Protein AF-A0A920I0G1-F1 (afdb_monomer_lite)

pLDDT: mean 70.51, std 13.32, range [39.09, 86.69]

Sequence (183 aa):
MIEDALIIAILQIIAIDIVLGGDNAIIIALACRNLPARQKRLGILWGTAGAIVLRCILVFFASTLLTVPSLKLIGGLLLIWIGVKLLAEEDEIDEGTVKQSGNLFEAVRTIIIADFVMSLDNSVAIAAAAKGNMTLVIFGLALSVPIIIGRQRHHPEDDAALPDHHHRRRGASWLACRRPDRA

Radius of gyration: 24.19 Å; chains: 1; bounding box: 40×42×87 Å

Structure (mmCIF, N/CA/C/O backbone):
data_AF-A0A920I0G1-F1
#
_entry.id   AF-A0A920I0G1-F1
#
loop_
_atom_site.group_PDB
_atom_site.id
_atom_site.type_symbol
_atom_site.label_atom_id
_atom_site.label_alt_id
_atom_site.label_comp_id
_atom_site.label_asym_id
_atom_site.label_entity_id
_atom_site.label_seq_id
_atom_site.pdbx_PDB_ins_code
_atom_site.Cartn_x
_atom_site.Cartn_y
_atom_site.Cartn_z
_atom_site.occupancy
_atom_site.B_iso_or_equiv
_atom_site.auth_seq_id
_atom_site.auth_comp_id
_atom_site.auth_asym_id
_atom_site.auth_atom_id
_atom_site.pdbx_PDB_model_num
ATOM 1 N N . MET A 1 1 ? 19.263 -18.098 -12.178 1.00 57.59 1 MET A N 1
ATOM 2 C CA . MET A 1 1 ? 18.892 -16.906 -12.982 1.00 57.59 1 MET A CA 1
ATOM 3 C C . MET A 1 1 ? 17.411 -16.556 -12.851 1.00 57.59 1 MET A C 1
ATOM 5 O O . MET A 1 1 ? 17.139 -15.417 -12.499 1.00 57.59 1 MET A O 1
ATOM 9 N N . ILE A 1 2 ? 16.458 -17.473 -13.104 1.00 61.72 2 ILE A N 1
ATOM 10 C CA . ILE A 1 2 ? 15.017 -17.196 -12.881 1.00 61.72 2 ILE A CA 1
ATOM 11 C C . ILE A 1 2 ? 14.631 -17.350 -11.396 1.00 61.72 2 ILE A C 1
ATOM 13 O O . ILE A 1 2 ? 13.936 -16.475 -10.889 1.00 61.72 2 ILE A O 1
ATOM 17 N N . GLU A 1 3 ? 15.146 -18.365 -10.679 1.00 67.75 3 GLU A N 1
ATOM 18 C CA . GLU A 1 3 ? 14.959 -18.489 -9.218 1.00 67.75 3 GLU A CA 1
ATOM 19 C C . GLU A 1 3 ? 15.404 -17.231 -8.461 1.00 67.75 3 GLU A C 1
ATOM 21 O O . GLU A 1 3 ? 14.636 -16.685 -7.675 1.00 67.75 3 GLU A O 1
ATOM 26 N N . ASP A 1 4 ? 16.620 -16.739 -8.722 1.00 75.44 4 ASP A N 1
ATOM 27 C CA . ASP A 1 4 ? 17.192 -15.606 -7.983 1.00 75.44 4 ASP A CA 1
ATOM 28 C C . ASP A 1 4 ? 16.375 -14.327 -8.201 1.00 75.44 4 ASP A C 1
ATOM 30 O O . ASP A 1 4 ? 16.079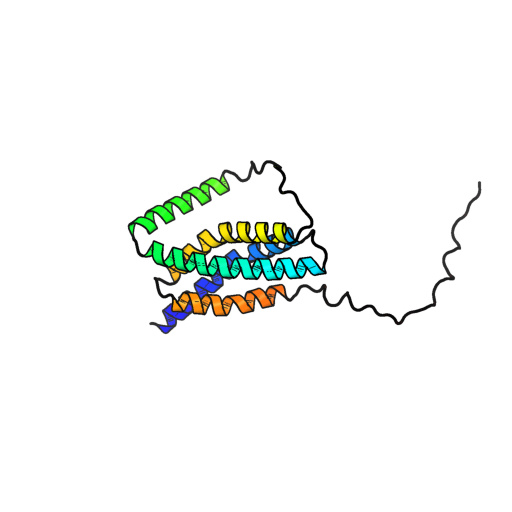 -13.599 -7.258 1.00 75.44 4 ASP A O 1
ATOM 34 N N . ALA A 1 5 ? 15.946 -14.076 -9.443 1.00 73.50 5 ALA A N 1
ATOM 35 C CA . ALA A 1 5 ? 15.111 -12.926 -9.778 1.00 73.50 5 ALA A CA 1
ATOM 36 C C . ALA A 1 5 ? 13.720 -13.010 -9.131 1.00 73.50 5 ALA A C 1
ATOM 38 O O . ALA A 1 5 ? 13.178 -11.989 -8.709 1.00 73.50 5 ALA A O 1
ATOM 39 N N . LEU A 1 6 ? 13.154 -14.215 -9.029 1.00 72.31 6 LEU A N 1
ATOM 40 C CA . LEU A 1 6 ? 11.859 -14.453 -8.399 1.00 72.31 6 LEU A CA 1
ATOM 41 C C . LEU A 1 6 ? 11.951 -14.256 -6.879 1.00 72.31 6 LEU A C 1
ATOM 43 O O . LEU A 1 6 ? 11.128 -13.545 -6.308 1.00 72.31 6 LEU A O 1
ATOM 47 N N . ILE A 1 7 ? 12.987 -14.804 -6.238 1.00 79.31 7 ILE A N 1
ATOM 48 C CA . ILE A 1 7 ? 13.244 -14.639 -4.800 1.00 79.31 7 ILE A CA 1
ATOM 49 C C . ILE A 1 7 ? 13.477 -13.163 -4.460 1.00 79.31 7 ILE A C 1
ATOM 51 O O . ILE A 1 7 ? 12.879 -12.654 -3.513 1.00 79.31 7 ILE A O 1
ATOM 55 N N . ILE A 1 8 ? 14.295 -12.455 -5.246 1.00 81.00 8 ILE A N 1
ATOM 56 C CA . ILE A 1 8 ? 14.566 -11.026 -5.041 1.00 81.00 8 ILE A CA 1
ATOM 57 C C . ILE A 1 8 ? 13.287 -10.200 -5.199 1.00 81.00 8 ILE A C 1
ATOM 59 O O . ILE A 1 8 ? 13.019 -9.340 -4.364 1.00 81.00 8 ILE A O 1
ATOM 63 N N . ALA A 1 9 ? 12.473 -10.463 -6.223 1.00 76.06 9 ALA A N 1
ATOM 64 C CA . ALA A 1 9 ? 11.230 -9.728 -6.436 1.00 76.06 9 ALA A CA 1
ATOM 65 C C . ALA A 1 9 ? 10.195 -9.994 -5.329 1.00 76.06 9 ALA A C 1
ATOM 67 O O . ALA A 1 9 ? 9.558 -9.055 -4.861 1.00 76.06 9 ALA A O 1
ATOM 68 N N . ILE A 1 10 ? 10.064 -11.237 -4.850 1.00 75.00 10 ILE A N 1
ATOM 69 C CA . ILE A 1 10 ? 9.208 -11.554 -3.694 1.00 75.00 10 ILE A CA 1
ATOM 70 C C . ILE A 1 10 ? 9.710 -10.834 -2.439 1.00 75.00 10 ILE A C 1
ATOM 72 O O . ILE A 1 10 ? 8.915 -10.209 -1.740 1.00 75.00 10 ILE A O 1
ATOM 76 N N . LEU A 1 11 ? 11.018 -10.8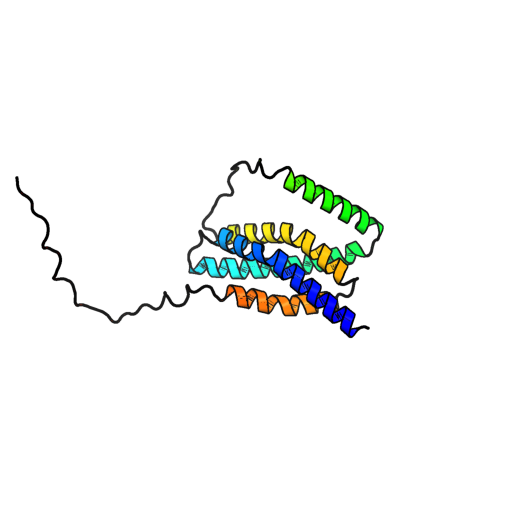73 -2.165 1.00 79.88 11 LEU A N 1
ATOM 77 C CA . LEU A 1 11 ? 11.607 -10.163 -1.027 1.00 79.88 11 LEU A CA 1
ATOM 78 C C . LEU A 1 11 ? 11.386 -8.651 -1.119 1.00 79.88 11 LEU A C 1
ATOM 80 O O . LEU A 1 11 ? 11.088 -8.030 -0.105 1.00 79.88 11 LEU A O 1
ATOM 84 N N . GLN A 1 12 ? 11.489 -8.063 -2.312 1.00 79.62 12 GLN A N 1
ATOM 85 C CA . GLN A 1 12 ? 11.191 -6.649 -2.535 1.00 79.62 12 GLN A CA 1
ATOM 86 C C . GLN A 1 12 ? 9.720 -6.331 -2.274 1.00 79.62 12 GLN A C 1
ATOM 88 O O . GLN A 1 12 ? 9.444 -5.376 -1.559 1.00 79.62 12 GLN A O 1
ATOM 93 N N . ILE A 1 13 ? 8.785 -7.132 -2.794 1.00 76.75 13 ILE A N 1
ATOM 94 C CA . ILE A 1 13 ? 7.347 -6.933 -2.556 1.00 76.75 13 ILE A CA 1
ATOM 95 C C . ILE A 1 13 ? 7.042 -7.012 -1.055 1.00 76.75 13 ILE A C 1
ATOM 97 O O . ILE A 1 13 ? 6.387 -6.121 -0.527 1.00 76.75 13 ILE A O 1
ATOM 101 N N . ILE A 1 14 ? 7.581 -8.013 -0.349 1.00 74.44 14 ILE A N 1
ATOM 102 C CA . ILE A 1 14 ? 7.414 -8.155 1.106 1.00 74.44 14 ILE A CA 1
ATOM 103 C C . ILE A 1 14 ? 8.043 -6.973 1.853 1.00 74.44 14 ILE A C 1
ATOM 105 O O . ILE A 1 14 ? 7.443 -6.453 2.789 1.00 74.44 14 ILE A O 1
ATOM 109 N N . ALA A 1 15 ? 9.241 -6.532 1.461 1.00 80.19 15 ALA A N 1
ATOM 110 C CA . ALA A 1 15 ? 9.910 -5.399 2.092 1.00 80.19 15 ALA A CA 1
ATOM 111 C C . ALA A 1 15 ? 9.116 -4.097 1.907 1.00 80.19 15 ALA A C 1
ATOM 113 O O . ALA A 1 15 ? 8.917 -3.374 2.881 1.00 80.19 15 ALA A O 1
ATOM 114 N N . ILE A 1 16 ? 8.615 -3.833 0.695 1.00 76.50 16 ILE A N 1
ATOM 115 C CA . ILE A 1 16 ? 7.763 -2.675 0.398 1.00 76.50 16 ILE A CA 1
ATOM 116 C C . ILE A 1 16 ? 6.470 -2.760 1.222 1.00 76.50 16 ILE A C 1
ATOM 118 O O . ILE A 1 16 ? 6.123 -1.797 1.896 1.00 76.50 16 ILE A O 1
ATOM 122 N N . ASP A 1 17 ? 5.803 -3.917 1.259 1.00 73.31 17 ASP A N 1
ATOM 123 C CA . ASP A 1 17 ? 4.582 -4.116 2.051 1.00 73.31 17 ASP A CA 1
ATOM 124 C C . ASP A 1 17 ? 4.817 -4.014 3.564 1.00 73.31 17 ASP A C 1
ATOM 126 O O . ASP A 1 17 ? 3.898 -3.640 4.280 1.00 73.31 17 ASP A O 1
ATOM 130 N N . ILE A 1 18 ? 6.000 -4.344 4.092 1.00 71.12 18 ILE A N 1
ATOM 131 C CA . ILE A 1 18 ? 6.304 -4.183 5.525 1.00 71.12 18 ILE A CA 1
ATOM 132 C C . ILE A 1 18 ? 6.599 -2.720 5.854 1.00 71.12 18 ILE A C 1
ATOM 134 O O . ILE A 1 18 ? 6.052 -2.207 6.829 1.00 71.12 18 ILE A O 1
ATOM 138 N N . VAL A 1 19 ? 7.438 -2.056 5.052 1.00 71.94 19 VAL A N 1
ATOM 139 C CA . VAL A 1 19 ? 7.813 -0.649 5.263 1.00 71.94 19 VAL A CA 1
ATOM 140 C C . VAL A 1 19 ? 6.593 0.256 5.097 1.00 71.94 19 VAL A C 1
ATOM 142 O O . VAL A 1 19 ? 6.340 1.080 5.965 1.00 71.94 19 VAL A O 1
ATOM 145 N N . LEU A 1 20 ? 5.783 0.049 4.053 1.00 67.56 20 LEU A N 1
ATOM 146 C CA . LEU A 1 20 ? 4.538 0.798 3.853 1.00 67.56 20 LEU A CA 1
ATOM 147 C C . LEU A 1 20 ? 3.356 0.217 4.649 1.00 67.56 20 LEU A C 1
ATOM 149 O O . LEU A 1 20 ? 2.366 0.892 4.900 1.00 67.56 20 LEU A O 1
ATOM 153 N N . GLY A 1 21 ? 3.379 -1.046 5.061 1.00 65.00 21 GLY A N 1
ATOM 154 C CA . GLY A 1 21 ? 2.280 -1.647 5.830 1.00 65.00 21 GLY A CA 1
ATOM 155 C C . GLY A 1 21 ? 2.312 -1.321 7.322 1.00 65.00 21 GLY A C 1
ATOM 156 O O . GLY A 1 21 ? 1.285 -1.470 7.988 1.00 65.00 21 GLY A O 1
ATOM 157 N N . GLY A 1 22 ? 3.465 -0.892 7.848 1.00 67.44 22 GLY A N 1
ATOM 158 C CA . GLY A 1 22 ? 3.652 -0.553 9.261 1.00 67.44 22 GLY A CA 1
ATOM 159 C C . GLY A 1 22 ? 2.704 0.551 9.732 1.00 67.44 22 GLY A C 1
ATOM 160 O O . GLY A 1 22 ? 1.949 0.349 10.685 1.00 67.44 22 GLY A O 1
ATOM 161 N N . ASP A 1 23 ? 2.665 1.667 9.005 1.00 70.31 23 ASP A N 1
ATOM 162 C CA . ASP A 1 23 ? 1.831 2.825 9.357 1.00 70.31 23 ASP A CA 1
ATOM 163 C C . ASP A 1 23 ? 0.350 2.602 9.015 1.00 70.31 23 ASP A C 1
ATOM 165 O O . ASP A 1 23 ? -0.545 3.082 9.718 1.00 70.31 23 ASP A O 1
ATOM 169 N N . ASN A 1 24 ? 0.073 1.766 8.007 1.00 73.50 24 ASN A N 1
ATOM 170 C CA . ASN A 1 24 ? -1.283 1.362 7.628 1.00 73.50 24 ASN A CA 1
ATOM 171 C C . ASN A 1 24 ? -2.040 0.693 8.791 1.00 73.50 24 ASN A C 1
ATOM 173 O O . ASN A 1 24 ? -3.233 0.935 8.976 1.00 73.50 24 ASN A O 1
ATOM 177 N N . ALA A 1 25 ? -1.364 -0.106 9.627 1.00 73.12 25 ALA A N 1
ATOM 178 C CA . ALA A 1 25 ? -1.991 -0.718 10.803 1.00 73.12 25 ALA A CA 1
ATOM 179 C C . ALA A 1 25 ? -2.396 0.322 11.867 1.00 73.12 25 ALA A C 1
ATOM 181 O O . ALA A 1 25 ? -3.452 0.191 12.493 1.00 73.12 25 ALA A O 1
ATOM 182 N N . ILE A 1 26 ? -1.586 1.371 12.042 1.00 74.81 26 ILE A N 1
ATOM 183 C CA . ILE A 1 26 ? -1.842 2.458 12.995 1.00 74.81 26 ILE A CA 1
ATOM 184 C C . ILE A 1 26 ? -3.037 3.294 12.528 1.00 74.81 26 ILE A C 1
ATOM 186 O O . ILE A 1 26 ? -3.941 3.559 13.322 1.00 74.81 26 ILE A O 1
ATOM 190 N N . ILE A 1 27 ? -3.106 3.642 11.240 1.00 75.88 27 ILE A N 1
ATOM 191 C CA . ILE A 1 27 ? -4.232 4.401 10.676 1.00 75.88 27 ILE A CA 1
ATOM 192 C C . ILE A 1 27 ? -5.546 3.614 10.788 1.00 75.88 27 ILE A C 1
ATOM 194 O O . ILE A 1 27 ? -6.564 4.177 11.197 1.00 75.88 27 ILE A O 1
ATOM 198 N N . ILE A 1 28 ? -5.529 2.303 10.513 1.00 77.75 28 ILE A N 1
ATOM 199 C CA . ILE A 1 28 ? -6.705 1.431 10.681 1.00 77.75 28 ILE A CA 1
ATOM 200 C C . ILE A 1 28 ? -7.181 1.427 12.142 1.00 77.75 28 ILE A C 1
ATOM 202 O O . ILE A 1 28 ? -8.381 1.566 12.410 1.00 77.75 28 ILE A O 1
ATOM 206 N N . ALA A 1 29 ? -6.251 1.316 13.095 1.00 77.19 29 ALA A N 1
ATOM 207 C CA . ALA A 1 29 ? -6.564 1.343 14.520 1.00 77.19 29 ALA A CA 1
ATOM 208 C C . ALA A 1 29 ? -7.130 2.702 14.966 1.00 77.19 29 ALA A C 1
ATOM 210 O O . ALA A 1 29 ? -8.110 2.741 15.715 1.00 77.19 29 ALA A O 1
ATOM 211 N N . LEU A 1 30 ? -6.561 3.809 14.475 1.00 80.81 30 LEU A N 1
ATOM 212 C CA . LEU A 1 30 ? -7.013 5.170 14.770 1.00 80.81 30 LEU A CA 1
ATOM 213 C C . LEU A 1 30 ? -8.405 5.454 14.196 1.00 80.81 30 LEU A C 1
ATOM 215 O O . LEU A 1 30 ? -9.248 5.999 14.910 1.00 80.81 30 LEU A O 1
ATOM 219 N N . ALA A 1 31 ? -8.681 5.026 12.962 1.00 80.19 31 ALA A N 1
ATOM 220 C CA . ALA A 1 31 ? -9.997 5.161 12.337 1.00 80.19 31 ALA A CA 1
ATOM 221 C C . ALA A 1 31 ? -11.076 4.359 13.085 1.00 80.19 31 ALA A C 1
ATOM 223 O O . ALA A 1 31 ? -12.221 4.797 13.196 1.00 80.19 31 ALA A O 1
ATOM 224 N N . CYS A 1 32 ? -10.711 3.204 13.653 1.00 78.94 32 CYS A N 1
ATOM 225 C CA . CYS A 1 32 ? -11.641 2.342 14.380 1.00 78.94 32 CYS A CA 1
ATOM 226 C C . CYS A 1 32 ? -11.745 2.636 15.890 1.00 78.94 32 CYS A C 1
ATOM 228 O O . CYS A 1 32 ? -12.529 1.981 16.580 1.00 78.94 32 CYS A O 1
ATOM 230 N N . ARG A 1 33 ? -10.985 3.596 16.442 1.00 79.94 33 ARG A N 1
ATOM 231 C CA . ARG A 1 33 ? -10.844 3.760 17.905 1.00 79.94 33 ARG A CA 1
ATOM 232 C C . ARG A 1 33 ? -12.128 4.173 18.636 1.00 79.94 33 ARG A C 1
ATOM 234 O O . ARG A 1 33 ? -12.271 3.859 19.811 1.00 79.94 33 ARG A O 1
ATOM 241 N N . ASN A 1 34 ? -13.056 4.841 17.948 1.00 74.12 34 ASN A N 1
ATOM 242 C CA . ASN A 1 34 ? -14.318 5.328 18.524 1.00 74.12 34 ASN A CA 1
ATOM 243 C C . ASN A 1 34 ? -15.499 4.350 18.350 1.00 74.12 34 ASN A C 1
ATOM 245 O O . ASN A 1 34 ? -16.614 4.669 18.762 1.00 74.12 34 ASN A O 1
ATOM 249 N N . LEU A 1 35 ? -15.292 3.179 17.735 1.00 76.56 35 LEU A N 1
ATOM 250 C CA . LEU A 1 35 ? -16.360 2.204 17.491 1.00 76.56 35 LEU A CA 1
ATOM 251 C C . LEU A 1 35 ? -16.593 1.273 18.691 1.00 76.56 35 LEU A C 1
ATOM 253 O O . LEU A 1 35 ? -15.632 0.853 19.339 1.00 76.56 35 LEU A O 1
ATOM 257 N N . PRO A 1 36 ? -17.850 0.855 18.952 1.00 77.19 36 PRO A N 1
ATOM 258 C CA . PRO A 1 36 ? -18.153 -0.181 19.939 1.00 77.19 36 PRO A CA 1
ATOM 259 C C . PRO A 1 36 ? -17.337 -1.451 19.672 1.00 77.19 36 PRO A C 1
ATOM 261 O O . PRO A 1 36 ? -17.196 -1.841 18.514 1.00 77.19 36 PRO A O 1
ATOM 264 N N . ALA A 1 37 ? -16.865 -2.152 20.710 1.00 75.06 37 ALA A N 1
ATOM 265 C CA . ALA A 1 37 ? -15.942 -3.294 20.583 1.00 75.06 37 ALA A CA 1
ATOM 266 C C . ALA A 1 37 ? -16.357 -4.339 19.522 1.00 75.06 37 ALA A C 1
ATOM 268 O O . ALA A 1 37 ? -15.529 -4.823 18.749 1.00 75.06 37 ALA A O 1
ATOM 269 N N . ARG A 1 38 ? -17.662 -4.630 19.411 1.00 74.56 38 ARG A N 1
ATOM 270 C CA . ARG A 1 38 ? -18.210 -5.554 18.402 1.00 74.56 38 ARG A CA 1
ATOM 271 C C . ARG A 1 38 ? -18.143 -5.005 16.969 1.00 74.56 38 ARG A C 1
ATOM 273 O O . ARG A 1 38 ? -17.911 -5.767 16.037 1.00 74.56 38 ARG A O 1
ATOM 280 N N . GLN A 1 39 ? -18.341 -3.701 16.783 1.00 77.69 39 GLN A N 1
ATOM 281 C CA . GLN A 1 39 ? -18.259 -3.042 15.475 1.00 77.69 39 GLN A CA 1
ATOM 282 C C . GLN A 1 39 ? -16.819 -2.705 15.086 1.00 77.69 39 GLN A C 1
ATOM 284 O O . GLN A 1 39 ? -16.500 -2.752 13.907 1.00 77.69 39 GLN A O 1
ATOM 289 N N . LYS A 1 40 ? -15.933 -2.446 16.053 1.00 77.81 40 LYS A N 1
ATOM 290 C CA . LYS A 1 40 ? -14.505 -2.183 15.831 1.00 77.81 40 LYS A CA 1
ATOM 291 C C . LYS A 1 40 ? -13.838 -3.326 15.062 1.00 77.81 40 LYS A C 1
ATOM 293 O O . LYS A 1 40 ? -13.190 -3.090 14.050 1.00 77.81 40 LYS A O 1
ATOM 298 N N . ARG A 1 41 ? -14.080 -4.577 15.471 1.00 78.62 41 ARG A N 1
ATOM 299 C CA . ARG A 1 41 ? -13.556 -5.767 14.772 1.00 78.62 41 ARG A CA 1
ATOM 300 C C . ARG A 1 41 ? -14.110 -5.914 13.362 1.00 78.62 41 ARG A C 1
ATOM 302 O O . ARG A 1 41 ? -13.372 -6.268 12.450 1.00 78.62 41 ARG A O 1
ATOM 309 N N . LEU A 1 42 ? -15.396 -5.617 13.179 1.00 80.00 42 LEU A N 1
ATOM 310 C CA . LEU A 1 42 ? -16.014 -5.610 11.856 1.00 80.00 42 LEU A CA 1
ATOM 311 C C . LEU A 1 42 ? -15.426 -4.495 10.984 1.00 80.00 42 LEU A C 1
ATOM 313 O O . LEU A 1 42 ? -15.170 -4.736 9.816 1.00 80.00 42 LEU A O 1
ATOM 317 N N . GLY A 1 43 ? -15.156 -3.314 11.541 1.00 82.56 43 GLY A N 1
ATOM 318 C CA . GLY A 1 43 ? -14.550 -2.188 10.825 1.00 82.56 43 GLY A CA 1
ATOM 319 C C . GLY A 1 43 ? -13.137 -2.490 10.366 1.00 82.56 43 GLY A C 1
ATOM 320 O O . GLY A 1 43 ? -12.819 -2.272 9.203 1.00 82.56 43 GLY A O 1
ATOM 321 N N . ILE A 1 44 ? -12.334 -3.094 11.239 1.00 81.44 44 ILE A N 1
ATOM 322 C CA . ILE A 1 44 ? -10.994 -3.569 10.894 1.00 81.44 44 ILE A CA 1
ATOM 323 C C . ILE A 1 44 ? -11.076 -4.649 9.807 1.00 81.44 44 ILE A C 1
ATOM 325 O O . ILE A 1 44 ? -10.363 -4.562 8.811 1.00 81.44 44 ILE A O 1
ATOM 329 N N . LEU A 1 45 ? -11.969 -5.635 9.946 1.00 81.62 45 LEU A N 1
ATOM 330 C CA . LEU A 1 45 ? -12.098 -6.731 8.982 1.00 81.62 45 LEU A CA 1
ATOM 331 C C . LEU A 1 45 ? -12.566 -6.240 7.604 1.00 81.62 45 LEU A C 1
ATOM 333 O O . LEU A 1 45 ? -11.930 -6.542 6.597 1.00 81.62 45 LEU A O 1
ATOM 337 N N . TRP A 1 46 ? -13.657 -5.473 7.557 1.00 83.69 46 TRP A N 1
ATOM 338 C CA . TRP A 1 46 ? -14.226 -4.945 6.315 1.00 83.69 46 TRP A CA 1
ATOM 339 C C . TRP A 1 46 ? -13.343 -3.869 5.686 1.00 83.69 46 TRP A C 1
ATOM 341 O O . TRP A 1 46 ? -13.193 -3.852 4.468 1.00 83.69 46 TRP A O 1
ATOM 351 N N . GLY A 1 47 ? -12.718 -3.015 6.499 1.00 85.12 47 GLY A N 1
ATOM 352 C CA . GLY A 1 47 ? -11.751 -2.021 6.041 1.00 85.12 47 GLY A CA 1
ATOM 353 C C . GLY A 1 47 ? -10.522 -2.676 5.418 1.00 85.12 47 GLY A C 1
ATOM 354 O O . GLY A 1 47 ? -10.160 -2.338 4.297 1.00 85.12 47 GLY A O 1
ATOM 355 N N . THR A 1 48 ? -9.940 -3.679 6.083 1.00 81.12 48 THR A N 1
ATOM 356 C CA . THR A 1 48 ? -8.773 -4.412 5.559 1.00 81.12 48 THR A CA 1
ATOM 357 C C . THR A 1 48 ? -9.126 -5.214 4.306 1.00 81.12 48 THR A C 1
ATOM 359 O O . TH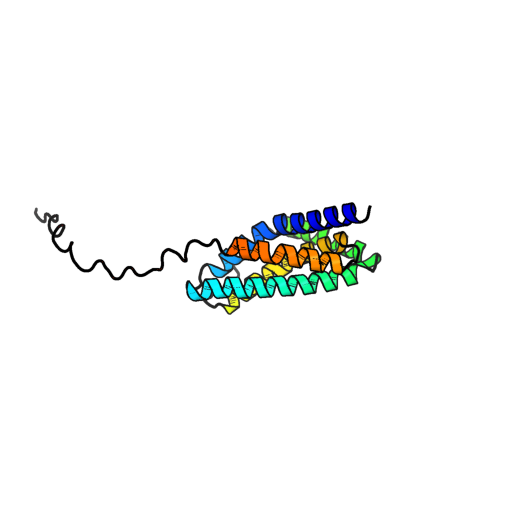R A 1 48 ? -8.370 -5.208 3.339 1.00 81.12 48 THR A O 1
ATOM 362 N N . ALA A 1 49 ? -10.287 -5.877 4.280 1.00 84.06 49 ALA A N 1
ATOM 363 C CA . ALA A 1 49 ? -10.749 -6.587 3.089 1.00 84.06 49 ALA A CA 1
ATOM 364 C C . ALA A 1 49 ? -10.941 -5.631 1.898 1.00 84.06 49 ALA A C 1
ATOM 366 O O . ALA A 1 49 ? -10.487 -5.928 0.794 1.00 84.06 49 ALA A O 1
ATOM 367 N N . GLY A 1 50 ? -11.562 -4.468 2.128 1.00 85.00 50 GLY A N 1
ATOM 368 C CA . GLY A 1 50 ? -11.724 -3.424 1.116 1.00 85.00 50 GLY A CA 1
ATOM 369 C C . GLY A 1 50 ? -10.387 -2.872 0.615 1.00 85.00 50 GLY A C 1
ATOM 370 O O . GLY A 1 50 ? -10.190 -2.776 -0.593 1.00 85.00 50 GLY A O 1
ATOM 371 N N . ALA A 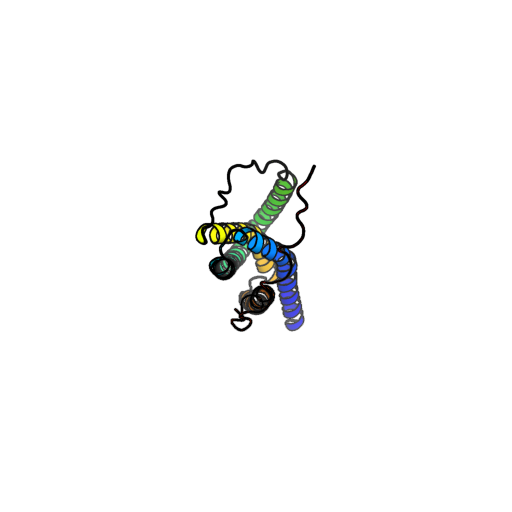1 51 ? -9.459 -2.583 1.529 1.00 83.62 51 ALA A N 1
ATOM 372 C CA . ALA A 1 51 ? -8.107 -2.112 1.226 1.00 83.62 51 ALA A CA 1
ATOM 373 C C . ALA A 1 51 ? -7.322 -3.108 0.354 1.00 83.62 51 ALA A C 1
ATOM 375 O O . ALA A 1 51 ? -6.789 -2.751 -0.692 1.00 83.62 51 ALA A O 1
ATOM 376 N N . ILE A 1 52 ? -7.328 -4.399 0.705 1.00 80.12 52 ILE A N 1
ATOM 377 C CA . ILE A 1 52 ? -6.646 -5.436 -0.089 1.00 80.12 52 ILE A CA 1
ATOM 378 C C . ILE A 1 52 ? -7.227 -5.522 -1.506 1.00 80.12 52 ILE A C 1
ATOM 380 O O . ILE A 1 52 ? -6.478 -5.597 -2.479 1.00 80.12 52 ILE A O 1
ATOM 384 N N . VAL A 1 53 ? -8.557 -5.499 -1.640 1.00 85.25 53 VAL A N 1
ATOM 385 C CA . VAL A 1 53 ? -9.215 -5.537 -2.956 1.00 85.25 53 VAL A CA 1
ATOM 386 C C . VAL A 1 53 ? -8.843 -4.308 -3.782 1.00 85.25 53 VAL A C 1
ATOM 388 O O . VAL A 1 53 ? -8.480 -4.445 -4.951 1.00 85.25 53 VAL A O 1
ATOM 391 N N . LEU A 1 54 ? -8.884 -3.120 -3.176 1.00 85.94 54 LEU A N 1
ATOM 392 C CA . LEU A 1 54 ? -8.478 -1.880 -3.827 1.00 85.94 54 LEU A CA 1
ATOM 393 C C . LEU A 1 54 ? -7.022 -1.946 -4.296 1.00 85.94 54 LEU A C 1
ATOM 395 O O . LEU A 1 54 ? -6.728 -1.589 -5.436 1.00 85.94 54 LEU A O 1
ATOM 399 N N . ARG A 1 55 ? -6.129 -2.483 -3.463 1.00 83.81 55 ARG A N 1
ATOM 400 C CA . ARG A 1 55 ? -4.716 -2.678 -3.793 1.00 83.81 55 ARG A CA 1
ATOM 401 C C . ARG A 1 55 ? -4.527 -3.610 -4.991 1.00 83.81 55 ARG A C 1
ATOM 403 O O . ARG A 1 55 ? -3.778 -3.268 -5.902 1.00 83.81 55 ARG A O 1
ATOM 410 N N . CYS A 1 56 ? -5.235 -4.742 -5.050 1.00 81.94 56 CYS A N 1
ATOM 411 C CA . CYS A 1 56 ? -5.209 -5.635 -6.217 1.00 81.94 56 CYS A CA 1
ATOM 412 C C . CYS A 1 56 ? -5.602 -4.898 -7.507 1.00 81.94 56 CYS A C 1
ATOM 414 O O . CYS A 1 56 ? -4.951 -5.052 -8.542 1.00 81.94 56 CYS A O 1
ATOM 416 N N . ILE A 1 57 ? -6.658 -4.083 -7.434 1.00 86.31 57 ILE A N 1
ATOM 417 C CA . ILE A 1 57 ? -7.158 -3.297 -8.564 1.00 86.31 57 ILE A CA 1
ATOM 418 C C . ILE A 1 57 ? -6.111 -2.261 -8.998 1.00 86.31 57 ILE A C 1
ATOM 420 O O . ILE A 1 57 ? -5.788 -2.174 -10.182 1.00 86.31 57 ILE A O 1
ATOM 424 N N . LEU A 1 58 ? -5.538 -1.516 -8.051 1.00 84.81 58 LEU A N 1
ATOM 425 C CA . LEU A 1 58 ? -4.517 -0.507 -8.329 1.00 84.81 58 LEU A CA 1
ATOM 426 C C . LEU A 1 58 ? -3.274 -1.100 -8.982 1.00 84.81 58 LEU A C 1
ATOM 428 O O . LEU A 1 58 ? -2.820 -0.565 -9.987 1.00 84.81 58 LEU A O 1
ATOM 432 N N . VAL A 1 59 ? -2.754 -2.223 -8.480 1.00 82.94 59 VAL A N 1
ATOM 433 C CA . VAL A 1 59 ? -1.573 -2.866 -9.078 1.00 82.94 59 VAL A CA 1
ATOM 434 C C . VAL A 1 59 ? -1.870 -3.366 -10.492 1.00 82.94 59 VAL A C 1
ATOM 436 O O . VAL A 1 59 ? -1.033 -3.220 -11.385 1.00 82.94 59 VAL A O 1
ATOM 439 N N . PHE A 1 60 ? -3.063 -3.913 -10.737 1.00 82.62 60 PHE A N 1
ATOM 440 C CA . PHE A 1 60 ? -3.474 -4.315 -12.082 1.00 82.62 60 PHE A CA 1
ATOM 441 C C . PHE A 1 60 ? -3.462 -3.121 -13.052 1.00 82.62 60 PHE A C 1
ATOM 443 O O . PHE A 1 60 ? -2.836 -3.187 -14.115 1.00 82.62 60 PHE A O 1
ATOM 450 N N . PHE A 1 61 ? -4.071 -1.998 -12.663 1.00 83.62 61 PHE A N 1
ATOM 451 C CA . PHE A 1 61 ? -4.062 -0.788 -13.484 1.00 83.62 61 PHE A CA 1
ATOM 452 C C . PHE A 1 61 ? -2.651 -0.212 -13.634 1.00 83.62 61 PHE A C 1
ATOM 454 O O . PHE A 1 61 ? -2.219 0.038 -14.757 1.00 83.62 61 PHE A O 1
ATOM 461 N N . ALA A 1 62 ? -1.900 -0.068 -12.542 1.00 84.00 62 ALA A N 1
ATOM 462 C CA . ALA A 1 62 ? -0.535 0.449 -12.545 1.00 84.00 62 ALA A CA 1
ATOM 463 C C . ALA A 1 62 ? 0.387 -0.386 -13.442 1.00 84.00 62 ALA A C 1
ATOM 465 O O . ALA A 1 62 ? 1.119 0.175 -14.254 1.00 84.00 62 ALA A O 1
ATOM 466 N N . SER A 1 63 ? 0.312 -1.719 -13.372 1.00 80.50 63 SER A N 1
ATOM 467 C CA . SER A 1 63 ? 1.113 -2.607 -14.225 1.00 80.50 63 SER A CA 1
ATOM 468 C C . SER A 1 63 ? 0.802 -2.433 -15.710 1.00 80.50 63 SER A C 1
ATOM 470 O O . SER A 1 63 ? 1.724 -2.416 -16.524 1.00 80.50 63 SER A O 1
ATOM 472 N N . THR A 1 64 ? -0.468 -2.207 -16.052 1.00 78.00 64 THR A N 1
ATOM 473 C CA . THR A 1 64 ? -0.897 -1.954 -17.430 1.00 78.00 64 THR A CA 1
ATOM 474 C C . THR A 1 64 ? -0.441 -0.571 -17.903 1.00 78.00 64 THR A C 1
ATOM 476 O O . THR A 1 64 ? 0.140 -0.449 -18.981 1.00 78.00 64 THR A O 1
ATOM 479 N N . LEU A 1 65 ? -0.619 0.467 -17.080 1.00 78.94 65 LEU A N 1
ATOM 480 C CA . LEU A 1 65 ? -0.221 1.848 -17.381 1.00 78.94 65 LEU A CA 1
ATOM 481 C C . LEU A 1 65 ? 1.302 1.999 -17.531 1.00 78.94 65 LEU A C 1
ATOM 483 O O . LEU A 1 65 ? 1.773 2.721 -18.410 1.00 78.94 65 LEU A O 1
ATOM 487 N N . LEU A 1 66 ? 2.085 1.280 -16.721 1.00 75.81 66 LEU A N 1
ATOM 488 C CA . LEU A 1 66 ? 3.549 1.299 -16.764 1.00 75.81 66 LEU A CA 1
ATOM 489 C C . LEU A 1 66 ? 4.127 0.626 -18.016 1.00 75.81 66 LEU A C 1
ATOM 491 O O . LEU A 1 66 ? 5.314 0.796 -18.294 1.00 75.81 66 LEU A O 1
ATOM 495 N N . THR A 1 67 ? 3.351 -0.120 -18.805 1.00 75.25 67 THR A N 1
ATOM 496 C CA . THR A 1 67 ? 3.860 -0.661 -20.081 1.00 75.25 67 THR A CA 1
ATOM 497 C C . THR A 1 67 ? 4.238 0.446 -21.070 1.00 75.25 67 THR A C 1
ATOM 499 O O . THR A 1 67 ? 5.147 0.252 -21.875 1.00 75.25 67 THR A O 1
ATOM 502 N N . VAL A 1 68 ? 3.633 1.634 -20.949 1.00 82.50 68 VAL A N 1
ATOM 503 C CA . VAL A 1 68 ? 3.905 2.799 -21.796 1.00 82.50 68 VAL A CA 1
ATOM 504 C C . VAL A 1 68 ? 5.092 3.606 -21.230 1.00 82.50 68 VAL A C 1
ATOM 506 O O . VAL A 1 68 ? 4.967 4.213 -20.163 1.00 82.50 68 VAL A O 1
ATOM 509 N N . PRO A 1 69 ? 6.249 3.680 -21.923 1.00 78.81 69 PRO A N 1
ATOM 510 C CA . PRO A 1 69 ? 7.457 4.334 -21.402 1.00 78.81 69 PRO A CA 1
ATOM 511 C C . PRO A 1 69 ? 7.275 5.825 -21.093 1.00 78.81 69 PRO A C 1
ATOM 513 O O . PRO A 1 69 ? 7.797 6.317 -20.096 1.00 78.81 69 PRO A O 1
ATOM 516 N N . SER A 1 70 ? 6.496 6.537 -21.910 1.00 79.81 70 SER A N 1
ATOM 517 C CA . SER A 1 70 ? 6.215 7.965 -21.715 1.00 79.81 70 SER A CA 1
ATOM 518 C C . SER A 1 70 ? 5.432 8.231 -20.427 1.00 79.81 70 SER A C 1
ATOM 520 O O . SER A 1 70 ? 5.650 9.243 -19.765 1.00 79.81 70 SER A O 1
ATOM 522 N N . LEU A 1 71 ? 4.563 7.294 -20.034 1.00 79.12 71 LEU A N 1
ATOM 523 C CA . LEU A 1 71 ? 3.774 7.396 -18.809 1.00 79.12 71 LEU A CA 1
ATOM 524 C C . LEU A 1 71 ? 4.638 7.185 -17.559 1.00 79.12 71 LEU A C 1
ATOM 526 O O . LEU A 1 71 ? 4.406 7.837 -16.547 1.00 79.12 71 LEU A O 1
ATOM 530 N N . LYS A 1 72 ? 5.667 6.325 -17.636 1.00 79.56 72 LYS A N 1
ATOM 531 C CA . LYS A 1 72 ? 6.628 6.094 -16.540 1.00 79.56 72 LYS A CA 1
ATOM 532 C C . LYS A 1 72 ? 7.373 7.368 -16.148 1.00 79.56 72 LYS A C 1
ATOM 534 O O . LYS A 1 72 ? 7.502 7.653 -14.962 1.00 79.56 72 LYS A O 1
ATOM 539 N N . LEU A 1 73 ? 7.855 8.126 -17.137 1.00 83.31 73 LEU A N 1
ATOM 540 C CA . LEU A 1 73 ? 8.581 9.378 -16.898 1.00 83.31 73 LEU A CA 1
ATOM 541 C C . LEU A 1 73 ? 7.685 10.427 -16.238 1.00 83.31 73 LEU A C 1
ATOM 543 O O . LEU A 1 73 ? 8.077 11.030 -15.242 1.00 83.31 73 LEU A O 1
ATOM 547 N N . ILE A 1 74 ? 6.469 10.603 -16.758 1.00 84.94 74 ILE A N 1
ATOM 548 C CA . ILE A 1 74 ? 5.499 11.555 -16.207 1.00 84.94 74 ILE A CA 1
ATOM 549 C C . ILE A 1 74 ? 5.064 11.128 -14.800 1.00 84.94 74 ILE A C 1
ATOM 551 O O . ILE A 1 74 ? 5.036 11.958 -13.899 1.00 84.94 74 ILE A O 1
ATOM 555 N N . GLY A 1 75 ? 4.785 9.839 -14.586 1.00 79.50 75 GLY A N 1
ATOM 556 C CA . GLY A 1 75 ? 4.404 9.298 -13.280 1.00 79.50 75 GLY A CA 1
ATOM 557 C C . GLY A 1 75 ? 5.501 9.453 -12.225 1.00 79.50 75 GLY A C 1
ATOM 558 O O . GLY A 1 75 ? 5.212 9.857 -11.104 1.00 79.50 75 GLY A O 1
ATOM 559 N N . GLY A 1 76 ? 6.764 9.212 -12.589 1.00 82.50 76 GLY A N 1
ATOM 560 C CA . GLY A 1 76 ? 7.904 9.439 -11.697 1.00 82.50 76 GLY A CA 1
ATOM 561 C C . GLY A 1 76 ? 8.084 10.914 -11.328 1.00 82.50 76 GLY A C 1
ATOM 562 O O . GLY A 1 76 ? 8.319 11.235 -10.166 1.00 82.50 76 GLY A O 1
ATOM 563 N N . LEU A 1 77 ? 7.914 11.823 -12.293 1.00 86.69 77 LEU A N 1
ATOM 564 C CA . LEU A 1 77 ? 8.000 13.263 -12.044 1.00 86.69 77 LEU A CA 1
ATOM 565 C C . LEU A 1 77 ? 6.839 13.764 -11.169 1.00 86.69 77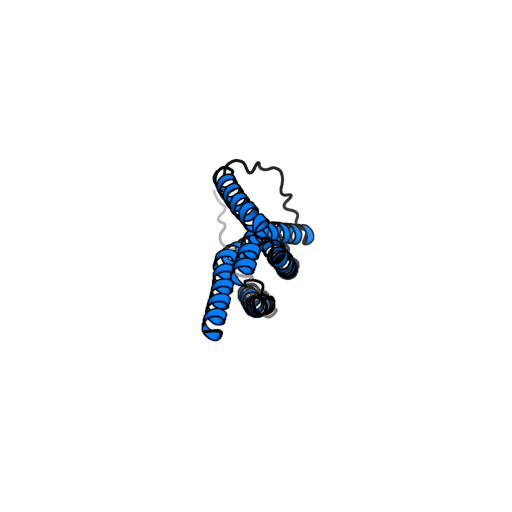 LEU A C 1
ATOM 567 O O . LEU A 1 77 ? 7.045 14.573 -10.267 1.00 86.69 77 LEU A O 1
ATOM 571 N N . LEU A 1 78 ? 5.632 13.240 -11.400 1.00 81.81 78 LEU A N 1
ATOM 572 C CA . LEU A 1 78 ? 4.449 13.529 -10.595 1.00 81.81 78 LEU A CA 1
ATOM 573 C C . LEU A 1 78 ? 4.625 13.056 -9.146 1.00 81.81 78 LEU A C 1
ATOM 575 O O . LEU A 1 78 ? 4.283 13.792 -8.230 1.00 81.81 78 LEU A O 1
ATOM 579 N N . LEU A 1 79 ? 5.198 11.868 -8.929 1.00 80.25 79 LEU A N 1
ATOM 580 C CA . LEU A 1 79 ? 5.486 11.348 -7.587 1.00 80.25 79 LEU A CA 1
ATOM 581 C C . LEU A 1 79 ? 6.485 12.226 -6.827 1.00 80.25 79 LEU A C 1
ATOM 583 O O . LEU A 1 79 ? 6.267 12.514 -5.654 1.00 80.25 79 LEU A O 1
ATOM 587 N N . ILE A 1 80 ? 7.545 12.699 -7.492 1.00 84.25 80 ILE A N 1
ATOM 588 C CA . ILE A 1 80 ? 8.493 13.650 -6.888 1.00 84.25 80 ILE A CA 1
ATOM 589 C C . ILE A 1 80 ? 7.775 14.945 -6.507 1.00 84.25 80 ILE A C 1
ATOM 591 O O . ILE A 1 80 ? 7.989 15.462 -5.413 1.00 84.25 80 ILE A O 1
ATOM 595 N N . TRP A 1 81 ? 6.900 15.455 -7.379 1.00 85.69 81 TRP A N 1
ATOM 596 C CA . TRP A 1 81 ? 6.108 16.639 -7.066 1.00 85.69 81 TRP A CA 1
ATOM 597 C C . TRP A 1 81 ? 5.218 16.395 -5.847 1.00 85.69 81 TRP A C 1
ATOM 599 O O . TRP A 1 81 ? 5.306 17.172 -4.904 1.00 85.69 81 TRP A O 1
ATOM 609 N N . ILE A 1 82 ? 4.436 15.309 -5.806 1.00 79.62 82 ILE A N 1
ATOM 610 C CA . ILE A 1 82 ? 3.591 14.976 -4.646 1.00 79.62 82 ILE A CA 1
ATOM 611 C C . ILE A 1 82 ? 4.436 14.875 -3.372 1.00 79.62 82 ILE A C 1
ATOM 613 O O . ILE A 1 82 ? 4.048 15.455 -2.368 1.00 79.62 82 ILE A O 1
ATOM 617 N N . GLY A 1 83 ? 5.604 14.225 -3.416 1.00 79.62 83 GLY A N 1
ATOM 618 C CA . GLY A 1 83 ? 6.502 14.111 -2.263 1.00 79.62 83 GLY A CA 1
ATOM 619 C C . GLY A 1 83 ? 7.002 15.464 -1.744 1.00 79.62 83 GLY A C 1
ATOM 620 O O . GLY A 1 83 ? 6.980 15.704 -0.542 1.00 79.62 83 GLY A O 1
ATOM 621 N N . VAL A 1 84 ? 7.390 16.380 -2.639 1.00 85.25 84 VAL A N 1
ATOM 622 C CA . VAL A 1 84 ? 7.786 17.751 -2.262 1.00 85.25 84 VAL A CA 1
ATOM 623 C C . VAL A 1 84 ? 6.595 18.551 -1.740 1.00 85.25 84 VAL A C 1
ATOM 625 O O . VAL A 1 84 ? 6.738 19.304 -0.783 1.00 85.25 84 VAL A O 1
ATOM 628 N N . LYS A 1 85 ? 5.421 18.388 -2.357 1.00 80.12 85 LYS A N 1
ATOM 629 C CA . LYS A 1 85 ? 4.182 19.043 -1.934 1.00 80.12 85 LYS A CA 1
ATOM 630 C C . LYS A 1 85 ? 3.792 18.594 -0.530 1.00 80.12 85 LYS A C 1
ATOM 632 O O . LYS A 1 85 ? 3.542 19.453 0.294 1.00 80.12 85 LYS A O 1
ATOM 637 N N . LEU A 1 86 ? 3.835 17.290 -0.245 1.00 77.12 86 LEU A N 1
ATOM 638 C CA . LEU A 1 86 ? 3.546 16.740 1.081 1.00 77.12 86 LEU A CA 1
ATOM 639 C C . LEU A 1 86 ? 4.494 17.305 2.145 1.00 77.12 86 LEU A C 1
ATOM 641 O O . LEU A 1 86 ? 4.024 17.780 3.167 1.00 77.12 86 LEU A O 1
ATOM 645 N N . LEU A 1 87 ? 5.806 17.324 1.870 1.00 76.75 87 LEU A N 1
ATOM 646 C CA . LEU A 1 87 ? 6.820 17.892 2.774 1.00 76.75 87 LEU A CA 1
ATOM 647 C C . LEU A 1 87 ? 6.660 19.404 3.005 1.00 76.75 87 LEU A C 1
ATOM 649 O O . LEU A 1 87 ? 7.191 19.935 3.973 1.00 76.75 87 LEU A O 1
ATOM 653 N N . ALA A 1 88 ? 5.986 20.109 2.095 1.00 77.38 88 ALA A N 1
ATOM 654 C CA . ALA A 1 88 ? 5.739 21.543 2.191 1.00 77.38 88 ALA A CA 1
ATOM 655 C C . ALA A 1 88 ? 4.364 21.889 2.795 1.00 77.38 88 ALA A C 1
ATOM 657 O O . ALA A 1 88 ? 4.139 23.052 3.116 1.00 77.38 88 ALA A O 1
ATOM 658 N N . GLU A 1 89 ? 3.449 20.921 2.927 1.00 67.12 89 GLU A N 1
ATOM 659 C CA . GLU A 1 89 ? 2.052 21.128 3.351 1.00 67.12 89 GLU A CA 1
ATOM 660 C C . GLU A 1 89 ? 1.700 20.492 4.705 1.00 67.12 89 GLU A C 1
ATOM 662 O O . GLU A 1 89 ? 0.526 20.430 5.063 1.00 67.12 89 GLU A O 1
ATOM 667 N N . GLU A 1 90 ? 2.690 20.070 5.498 1.00 58.28 90 GLU A N 1
ATOM 668 C CA . GLU A 1 90 ? 2.453 19.518 6.845 1.00 58.28 90 GLU A CA 1
ATOM 669 C C . GLU A 1 90 ? 1.817 20.526 7.831 1.00 58.28 90 GLU A C 1
ATOM 671 O O . GLU A 1 90 ? 1.268 20.104 8.848 1.00 58.28 90 GLU A O 1
ATOM 676 N N . ASP A 1 91 ? 1.798 21.828 7.510 1.00 51.16 91 ASP A N 1
ATOM 677 C CA . ASP A 1 91 ? 1.357 22.898 8.419 1.00 51.16 91 ASP A CA 1
ATOM 678 C C . ASP A 1 91 ? -0.093 23.406 8.219 1.00 51.16 91 ASP A C 1
ATOM 680 O O . ASP A 1 91 ? -0.555 24.231 9.006 1.00 51.16 91 ASP A O 1
ATOM 684 N N . GLU A 1 92 ? -0.859 22.917 7.232 1.00 47.91 92 GLU A N 1
ATOM 685 C CA . GLU A 1 92 ? -2.246 23.380 6.980 1.00 47.91 92 GLU A CA 1
ATOM 686 C C . GLU A 1 92 ? -3.272 22.237 6.858 1.00 47.91 92 GLU A C 1
ATOM 688 O O . GLU A 1 92 ? -4.119 22.213 5.962 1.00 47.91 92 GLU A O 1
ATOM 693 N N . ILE A 1 93 ? -3.273 21.292 7.804 1.00 52.06 93 ILE A N 1
ATOM 694 C CA . ILE A 1 93 ? -4.498 20.517 8.061 1.00 52.06 93 ILE A CA 1
ATOM 695 C C . ILE A 1 93 ? -5.399 21.376 8.949 1.00 52.06 93 ILE A C 1
ATOM 697 O O . ILE A 1 93 ? -5.427 21.237 10.170 1.00 52.06 93 ILE A O 1
ATOM 701 N N . ASP A 1 94 ? -6.113 22.296 8.302 1.00 39.09 94 ASP A N 1
ATOM 702 C CA . ASP A 1 94 ? -7.225 23.032 8.893 1.00 39.09 94 ASP A CA 1
ATOM 703 C C . ASP A 1 94 ? -8.200 22.026 9.529 1.00 39.09 94 ASP A C 1
ATOM 705 O O . ASP A 1 94 ? -8.550 21.006 8.919 1.00 39.09 94 ASP A O 1
ATOM 709 N N . GLU A 1 95 ? -8.627 22.288 10.767 1.00 43.47 95 GLU A N 1
ATOM 710 C CA . GLU A 1 95 ? -9.545 21.461 11.563 1.00 43.47 95 GLU A CA 1
ATOM 711 C C . GLU A 1 95 ? -10.985 21.495 11.000 1.00 43.47 95 GLU A C 1
ATOM 713 O O . GLU A 1 95 ? -11.983 21.611 11.713 1.00 43.47 95 GLU A O 1
ATOM 718 N N . GLY A 1 96 ? -11.126 21.355 9.685 1.00 40.62 96 GLY A N 1
ATOM 719 C CA . GLY A 1 96 ? -12.373 21.220 8.955 1.00 40.62 96 GLY A CA 1
ATOM 720 C C . GLY A 1 96 ? -12.980 19.833 9.128 1.00 40.62 96 GLY A C 1
ATOM 721 O O . GLY A 1 96 ? -13.146 19.091 8.167 1.00 40.62 96 GLY A O 1
ATOM 722 N N . THR A 1 97 ? -13.363 19.481 10.355 1.00 39.97 97 THR A N 1
ATOM 723 C CA . THR A 1 97 ? -14.372 18.454 10.656 1.00 39.97 97 THR A CA 1
ATOM 724 C C . THR A 1 97 ? -14.256 17.150 9.851 1.00 39.97 97 THR A C 1
ATOM 726 O O . THR A 1 97 ? -15.158 16.800 9.082 1.00 39.97 97 THR A O 1
ATOM 729 N N . VAL A 1 98 ? -13.236 16.326 10.112 1.00 46.00 98 VAL A N 1
ATOM 730 C CA . VAL A 1 98 ? -13.492 14.880 10.035 1.00 46.00 98 VAL A CA 1
ATOM 731 C C . VAL A 1 98 ? -14.502 14.616 11.141 1.00 46.00 98 VAL A C 1
ATOM 733 O O . VAL A 1 98 ? -14.140 14.501 12.310 1.00 46.00 98 VAL A O 1
ATOM 736 N N . LYS A 1 99 ? -15.796 14.644 10.794 1.00 43.47 99 LYS A N 1
ATOM 737 C CA . LYS A 1 99 ? -16.875 14.257 11.698 1.00 43.47 99 LYS A CA 1
ATOM 738 C C . LYS A 1 99 ? -16.516 12.868 12.191 1.00 43.47 99 LYS A C 1
ATOM 740 O O . LYS A 1 99 ? -16.605 11.892 11.464 1.00 43.47 99 LYS A O 1
ATOM 745 N N . GLN A 1 100 ? -16.026 12.814 13.416 1.00 48.59 100 GLN A N 1
ATOM 746 C CA . GLN A 1 100 ? -15.631 11.605 14.103 1.00 48.59 100 GLN A CA 1
ATOM 747 C C . GLN A 1 100 ? -16.932 10.898 14.499 1.00 48.59 100 GLN A C 1
ATOM 749 O O . GLN A 1 100 ? -17.340 10.940 15.657 1.00 48.59 100 GLN A O 1
ATOM 754 N N . SER A 1 101 ? -17.677 10.360 13.527 1.00 46.25 101 SER A N 1
ATOM 755 C CA . SER A 1 101 ? -18.954 9.721 13.820 1.00 46.25 101 SER A CA 1
ATOM 756 C C . SER A 1 101 ? -18.717 8.278 14.250 1.00 46.25 101 SER A C 1
ATOM 758 O O . SER A 1 101 ? -17.883 7.558 13.702 1.00 46.25 101 SER A O 1
ATOM 760 N N . GLY A 1 102 ? -19.466 7.832 15.254 1.00 59.81 102 GLY A N 1
ATOM 761 C CA . GLY A 1 102 ? -19.429 6.461 15.765 1.00 59.81 102 GLY A CA 1
ATOM 762 C C . GLY A 1 102 ? -19.974 5.401 14.796 1.00 59.81 102 GLY A C 1
ATOM 763 O O . GLY A 1 102 ? -20.445 4.366 15.261 1.00 59.81 102 GLY A O 1
ATOM 764 N N . ASN A 1 103 ? -19.951 5.642 13.479 1.00 75.81 103 ASN A N 1
ATOM 765 C CA . ASN A 1 103 ? -20.522 4.762 12.465 1.00 75.81 103 ASN A CA 1
ATOM 766 C C . ASN A 1 103 ? -19.447 3.956 11.731 1.00 75.81 103 ASN A C 1
ATOM 768 O O . ASN A 1 103 ? -18.477 4.488 11.193 1.00 75.81 103 ASN A O 1
ATOM 772 N N . LEU A 1 104 ? -19.694 2.650 11.622 1.00 79.62 104 LEU A N 1
ATOM 773 C CA . LEU A 1 104 ? -18.828 1.679 10.947 1.00 79.62 104 LEU A CA 1
ATOM 774 C C . LEU A 1 104 ? -18.458 2.098 9.516 1.00 79.62 104 LEU A C 1
ATOM 776 O O . LEU A 1 104 ? -17.319 1.924 9.092 1.00 79.62 104 LEU A O 1
ATOM 780 N N . PHE A 1 105 ? -19.417 2.668 8.784 1.00 82.25 105 PHE A N 1
ATOM 781 C CA . PHE A 1 105 ? -19.234 3.081 7.395 1.00 82.25 105 PHE A CA 1
ATOM 782 C C . PHE A 1 105 ? -18.212 4.214 7.236 1.00 82.25 105 PHE A C 1
ATOM 784 O O . PHE A 1 105 ? -17.418 4.188 6.299 1.00 82.25 105 PHE A O 1
ATOM 791 N N . GLU A 1 106 ? -18.191 5.187 8.152 1.00 81.88 106 GLU A N 1
ATOM 792 C CA . GLU A 1 106 ? -17.224 6.286 8.081 1.00 81.88 106 GLU A CA 1
ATOM 793 C C . GLU A 1 106 ? -15.811 5.812 8.405 1.00 81.88 106 GLU A C 1
ATOM 795 O O . GLU A 1 106 ? -14.882 6.161 7.683 1.00 81.88 106 GLU A O 1
ATOM 800 N N . ALA A 1 107 ? -15.649 4.943 9.407 1.00 83.69 107 ALA A N 1
ATOM 801 C CA . ALA A 1 107 ? -14.347 4.350 9.699 1.00 83.69 107 ALA A CA 1
ATOM 802 C C . ALA A 1 107 ? -13.808 3.544 8.509 1.00 83.69 107 ALA A C 1
ATOM 804 O O . ALA A 1 107 ? -12.654 3.717 8.123 1.00 83.69 107 ALA A O 1
ATOM 805 N N . VAL A 1 108 ? -14.650 2.717 7.875 1.00 85.19 108 VAL A N 1
ATOM 806 C CA . VAL A 1 108 ? -14.267 1.961 6.671 1.00 85.19 108 VAL A CA 1
ATOM 807 C C . VAL A 1 108 ? -13.911 2.904 5.520 1.00 85.19 108 VAL A C 1
ATOM 809 O O . VAL A 1 108 ? -12.911 2.683 4.844 1.00 85.19 108 VAL A O 1
ATOM 812 N N . ARG A 1 109 ? -14.675 3.983 5.312 1.00 82.88 109 ARG A N 1
ATOM 813 C CA . ARG A 1 109 ? -14.376 4.979 4.275 1.00 82.88 109 ARG A CA 1
ATOM 814 C C . ARG A 1 109 ? -13.021 5.649 4.504 1.00 82.88 109 ARG A C 1
ATOM 816 O O . ARG A 1 109 ? -12.248 5.756 3.558 1.00 82.88 109 ARG A O 1
ATOM 823 N N . THR A 1 110 ? -12.726 6.066 5.733 1.00 82.88 110 THR A N 1
ATOM 824 C CA . THR A 1 110 ? -11.433 6.666 6.092 1.00 82.88 110 THR A CA 1
ATOM 825 C C . THR A 1 110 ? -10.286 5.686 5.865 1.00 82.88 110 THR A C 1
ATOM 827 O O . THR A 1 110 ? -9.276 6.073 5.289 1.00 82.88 110 THR A O 1
ATOM 830 N N . ILE A 1 111 ? -10.464 4.409 6.230 1.00 84.19 111 ILE A N 1
ATOM 831 C CA . ILE A 1 111 ? -9.477 3.350 5.966 1.00 84.19 111 ILE A CA 1
ATOM 832 C C . ILE A 1 111 ? -9.219 3.198 4.467 1.00 84.19 111 ILE A C 1
ATOM 834 O O . ILE A 1 111 ? -8.068 3.161 4.052 1.00 84.19 111 ILE A O 1
ATOM 838 N N . ILE A 1 112 ? -10.274 3.143 3.651 1.00 85.50 112 ILE A N 1
ATOM 839 C CA . ILE A 1 112 ? -10.154 2.979 2.197 1.00 85.50 112 ILE A CA 1
ATOM 840 C C . ILE A 1 112 ? -9.455 4.182 1.557 1.00 85.50 112 ILE A C 1
ATOM 842 O O . ILE A 1 112 ? -8.618 3.998 0.682 1.00 85.50 112 ILE A O 1
ATOM 846 N N . ILE A 1 113 ? -9.784 5.409 1.973 1.00 85.19 113 ILE A N 1
ATOM 847 C CA . ILE A 1 113 ? -9.152 6.620 1.429 1.00 85.19 113 ILE A CA 1
ATOM 848 C C . ILE A 1 113 ? -7.676 6.680 1.830 1.00 85.19 113 ILE A C 1
ATOM 850 O O . ILE A 1 113 ? -6.830 6.956 0.983 1.00 85.19 113 ILE A O 1
ATOM 854 N N . ALA A 1 114 ? -7.363 6.396 3.095 1.00 83.38 114 ALA A N 1
ATOM 855 C CA . ALA A 1 114 ? -5.985 6.374 3.566 1.00 83.38 114 ALA A CA 1
ATOM 856 C C . ALA A 1 114 ? -5.159 5.294 2.853 1.00 83.38 114 ALA A C 1
ATOM 858 O O . ALA A 1 114 ? -4.082 5.593 2.341 1.00 83.38 114 ALA A O 1
ATOM 859 N N . ASP A 1 115 ? -5.692 4.071 2.740 1.00 83.75 115 ASP A N 1
ATOM 860 C CA . ASP A 1 115 ? -5.024 2.996 2.005 1.00 83.75 115 ASP A CA 1
ATOM 861 C C . ASP A 1 115 ? -4.899 3.336 0.519 1.00 83.75 115 ASP A C 1
ATOM 863 O O . ASP A 1 115 ? -3.857 3.066 -0.050 1.00 83.75 115 ASP A O 1
ATOM 867 N N . PHE A 1 116 ? -5.873 3.989 -0.126 1.00 85.12 116 PHE A N 1
ATOM 868 C CA . PHE A 1 116 ? -5.742 4.423 -1.524 1.00 85.12 116 PHE A CA 1
ATOM 869 C C . PHE A 1 116 ? -4.544 5.354 -1.729 1.00 85.12 116 PHE A C 1
ATOM 871 O O . PHE A 1 116 ? -3.730 5.118 -2.617 1.00 85.12 116 PHE A O 1
ATOM 878 N N . VAL A 1 117 ? -4.428 6.401 -0.906 1.00 82.19 117 VAL A N 1
ATOM 879 C CA . VAL A 1 117 ? -3.341 7.385 -1.021 1.00 82.19 117 VAL A CA 1
ATOM 880 C C . VAL A 1 117 ? -1.986 6.723 -0.758 1.00 82.19 117 VAL A C 1
ATOM 882 O O . VAL A 1 117 ? -1.058 6.939 -1.529 1.00 82.19 117 VAL A O 1
ATOM 885 N N . MET A 1 118 ? -1.906 5.860 0.261 1.00 79.19 118 MET A N 1
ATOM 886 C CA . MET A 1 118 ? -0.687 5.131 0.640 1.00 79.19 118 MET A CA 1
ATOM 887 C C . MET A 1 118 ? -0.387 3.896 -0.230 1.00 79.19 118 MET A C 1
ATOM 889 O O . MET A 1 118 ? 0.679 3.294 -0.135 1.00 79.19 118 MET A O 1
ATOM 893 N N . SER A 1 119 ? -1.345 3.420 -1.023 1.00 78.44 119 SER A N 1
ATOM 894 C CA . SER A 1 119 ? -1.157 2.260 -1.900 1.00 78.44 119 SER A CA 1
ATOM 895 C C . SER A 1 119 ? -1.000 2.647 -3.361 1.00 78.44 119 SER A C 1
ATOM 897 O O . SER A 1 119 ? -0.606 1.804 -4.166 1.00 78.44 119 SER A O 1
ATOM 899 N N . LEU A 1 120 ? -1.258 3.900 -3.738 1.00 82.00 120 LEU A N 1
ATOM 900 C CA . LEU A 1 120 ? -1.040 4.383 -5.098 1.00 82.00 120 LEU A CA 1
ATOM 901 C C . LEU A 1 120 ? 0.456 4.412 -5.436 1.00 82.00 120 LEU A C 1
ATOM 903 O O . LEU A 1 120 ? 0.862 3.898 -6.475 1.00 82.00 120 LEU A O 1
ATOM 907 N N . ASP A 1 121 ? 1.285 4.931 -4.540 1.00 79.44 121 ASP A N 1
ATOM 908 C CA . ASP A 1 121 ? 2.747 4.899 -4.639 1.00 79.44 121 ASP A CA 1
ATOM 909 C C . ASP A 1 121 ? 3.307 3.472 -4.465 1.00 79.44 121 ASP A C 1
ATOM 911 O O . ASP A 1 121 ? 4.140 3.032 -5.265 1.00 79.44 121 ASP A O 1
ATOM 915 N N . ASN A 1 122 ? 2.774 2.703 -3.506 1.00 78.06 122 ASN A N 1
ATOM 916 C CA . ASN A 1 122 ? 3.125 1.297 -3.286 1.00 78.06 122 ASN A CA 1
ATOM 917 C C . ASN A 1 122 ? 2.863 0.435 -4.534 1.00 78.06 122 ASN A C 1
ATOM 919 O O . ASN A 1 122 ? 3.722 -0.312 -5.001 1.00 78.06 122 ASN A O 1
ATOM 923 N N . SER A 1 123 ? 1.667 0.546 -5.113 1.00 80.94 123 SER A N 1
ATOM 924 C CA . SER A 1 123 ? 1.238 -0.278 -6.245 1.00 80.94 123 SER A CA 1
ATOM 925 C C . SER A 1 123 ? 2.044 0.008 -7.508 1.00 80.94 123 SER A C 1
ATOM 927 O O . SER A 1 123 ? 2.334 -0.923 -8.260 1.00 80.94 123 SER A O 1
ATOM 929 N N . VAL A 1 124 ? 2.476 1.258 -7.714 1.00 82.12 124 VAL A N 1
ATOM 930 C CA . VAL A 1 124 ? 3.409 1.636 -8.785 1.00 82.12 124 VAL A CA 1
ATOM 931 C C . VAL A 1 124 ? 4.784 0.998 -8.560 1.00 82.12 124 VAL A C 1
ATOM 933 O O . VAL A 1 124 ? 5.365 0.471 -9.512 1.00 82.12 124 VAL A O 1
ATOM 936 N N . ALA A 1 125 ? 5.282 0.965 -7.320 1.00 81.25 125 ALA A N 1
ATOM 937 C CA . ALA A 1 125 ? 6.540 0.300 -6.977 1.00 81.25 125 ALA A CA 1
ATOM 938 C C . ALA A 1 125 ? 6.470 -1.226 -7.181 1.00 81.25 125 ALA A C 1
ATOM 940 O O . ALA A 1 125 ? 7.350 -1.801 -7.827 1.00 81.25 125 ALA A O 1
ATOM 941 N N . ILE A 1 126 ? 5.398 -1.880 -6.718 1.00 79.38 126 ILE A N 1
ATOM 942 C CA . ILE A 1 126 ? 5.155 -3.318 -6.929 1.00 79.38 126 ILE A CA 1
ATOM 943 C C . ILE A 1 126 ? 5.040 -3.630 -8.423 1.00 79.38 126 ILE A C 1
ATOM 945 O O . ILE A 1 126 ? 5.660 -4.573 -8.914 1.00 79.38 126 ILE A O 1
ATOM 949 N N . ALA A 1 127 ? 4.284 -2.829 -9.173 1.00 81.12 127 ALA A N 1
ATOM 950 C CA . ALA A 1 127 ? 4.118 -3.018 -10.606 1.00 81.12 127 ALA A CA 1
ATOM 951 C C . ALA A 1 127 ? 5.441 -2.840 -11.379 1.00 81.12 127 ALA A C 1
ATOM 953 O O . ALA A 1 127 ? 5.708 -3.584 -12.328 1.00 81.12 127 ALA A O 1
ATOM 954 N N . ALA A 1 128 ? 6.302 -1.912 -10.949 1.00 78.75 128 ALA A N 1
ATOM 955 C CA . ALA A 1 128 ? 7.648 -1.750 -11.489 1.00 78.75 128 ALA A CA 1
ATOM 956 C C . ALA A 1 128 ? 8.561 -2.945 -11.148 1.00 78.75 128 ALA A C 1
ATOM 958 O O . ALA A 1 128 ? 9.257 -3.451 -12.033 1.00 78.75 128 ALA A O 1
ATOM 959 N N . ALA A 1 129 ? 8.521 -3.435 -9.904 1.00 78.44 129 ALA A N 1
ATOM 960 C CA . ALA A 1 129 ? 9.293 -4.593 -9.449 1.00 78.44 129 ALA A CA 1
ATOM 961 C C . ALA A 1 129 ? 8.873 -5.892 -10.160 1.00 78.44 129 ALA A C 1
ATOM 963 O O . ALA A 1 129 ? 9.720 -6.703 -10.535 1.00 78.44 129 ALA A O 1
ATOM 964 N N . ALA A 1 130 ? 7.576 -6.056 -10.430 1.00 75.44 130 ALA A N 1
ATOM 965 C CA . ALA A 1 130 ? 7.030 -7.223 -11.112 1.00 75.44 130 ALA A CA 1
ATOM 966 C C . ALA A 1 130 ? 7.344 -7.270 -12.617 1.00 75.44 130 ALA A C 1
ATOM 968 O O . ALA A 1 130 ? 7.139 -8.310 -13.243 1.00 75.44 130 ALA A O 1
ATOM 969 N N . LYS A 1 131 ? 7.824 -6.167 -13.219 1.00 72.12 131 LYS A N 1
ATOM 970 C CA . LYS A 1 131 ? 8.181 -6.064 -14.651 1.00 72.12 131 LYS A CA 1
ATOM 971 C C . LYS A 1 131 ? 7.107 -6.630 -15.605 1.00 72.12 131 LYS A C 1
ATOM 973 O O . LYS A 1 131 ? 7.436 -7.193 -16.644 1.00 72.12 131 LYS A O 1
ATOM 978 N N . GLY A 1 132 ? 5.827 -6.494 -15.250 1.00 68.62 132 GLY A N 1
ATOM 979 C CA . GLY A 1 132 ? 4.691 -7.003 -16.035 1.00 68.62 132 GLY A CA 1
ATOM 980 C C . GLY A 1 132 ? 4.340 -8.484 -15.823 1.00 68.62 132 GLY A C 1
ATOM 981 O O . GLY A 1 132 ? 3.399 -8.976 -16.440 1.00 68.62 132 GLY A O 1
ATOM 982 N N . ASN A 1 133 ? 5.040 -9.207 -14.945 1.00 73.12 133 ASN A N 1
ATOM 983 C CA . ASN A 1 133 ? 4.694 -10.582 -14.595 1.00 73.12 133 ASN A CA 1
ATOM 984 C C . ASN A 1 133 ? 3.582 -10.605 -13.532 1.00 73.12 133 ASN A C 1
ATOM 986 O O . ASN A 1 133 ? 3.838 -10.566 -12.327 1.00 73.12 133 ASN A O 1
ATOM 990 N N . MET A 1 134 ? 2.332 -10.677 -13.997 1.00 68.44 134 MET A N 1
ATOM 991 C CA . MET A 1 134 ? 1.145 -10.678 -13.134 1.00 68.44 134 MET A CA 1
ATOM 992 C C . MET A 1 134 ? 1.138 -11.847 -12.135 1.00 68.44 134 MET A C 1
ATOM 994 O O . MET A 1 134 ? 0.651 -11.702 -11.016 1.00 68.44 134 MET A O 1
ATOM 998 N N . THR A 1 135 ? 1.726 -12.989 -12.506 1.00 72.69 135 THR A N 1
ATOM 999 C CA . THR A 1 135 ? 1.840 -14.163 -11.630 1.00 72.69 135 THR A CA 1
ATOM 1000 C C . THR A 1 135 ? 2.687 -13.856 -10.396 1.00 72.69 135 THR A C 1
ATOM 1002 O O . THR A 1 135 ? 2.339 -14.297 -9.305 1.00 72.69 135 THR A O 1
ATOM 1005 N N . LEU A 1 136 ? 3.748 -13.049 -10.531 1.00 69.12 136 LEU A N 1
ATOM 1006 C CA . LEU A 1 136 ? 4.573 -12.620 -9.396 1.00 69.12 136 LEU A CA 1
ATOM 1007 C C . LEU A 1 136 ? 3.811 -11.706 -8.433 1.00 69.12 136 LEU A C 1
ATOM 1009 O O . LEU A 1 136 ? 3.932 -11.863 -7.222 1.00 69.12 136 LEU A O 1
ATOM 1013 N N . VAL A 1 137 ? 3.012 -10.780 -8.970 1.00 67.44 137 VAL A N 1
ATOM 1014 C CA . VAL A 1 137 ? 2.171 -9.885 -8.162 1.00 67.44 137 VAL A CA 1
ATOM 1015 C C . VAL A 1 137 ? 1.159 -10.693 -7.363 1.00 67.44 137 VAL A C 1
ATOM 1017 O O . VAL A 1 137 ? 1.067 -10.532 -6.151 1.00 67.44 137 VAL A O 1
ATOM 1020 N N . ILE A 1 138 ? 0.418 -11.577 -8.035 1.00 69.88 138 ILE A N 1
ATOM 1021 C CA . ILE A 1 138 ? -0.636 -12.382 -7.408 1.00 69.88 138 ILE A CA 1
ATOM 1022 C C . ILE A 1 138 ? -0.035 -13.311 -6.353 1.00 69.88 138 ILE A C 1
ATOM 1024 O O . ILE A 1 138 ? -0.579 -13.416 -5.259 1.00 69.88 138 ILE A O 1
ATOM 1028 N N . PHE A 1 139 ? 1.100 -13.949 -6.649 1.00 72.31 139 PHE A N 1
ATOM 1029 C CA . PHE A 1 139 ? 1.767 -14.843 -5.706 1.00 72.31 139 PHE A CA 1
ATOM 1030 C C . PHE A 1 139 ? 2.342 -14.088 -4.498 1.00 72.31 139 PHE A C 1
ATOM 1032 O O . PHE A 1 139 ? 2.159 -14.528 -3.366 1.00 72.31 139 PHE A O 1
ATOM 1039 N N . GLY A 1 140 ? 2.968 -12.926 -4.718 1.00 68.31 140 GLY A N 1
ATOM 1040 C CA . GLY A 1 140 ? 3.469 -12.056 -3.650 1.00 68.31 140 GLY A CA 1
ATOM 1041 C C . GLY A 1 140 ? 2.351 -11.538 -2.741 1.00 68.31 140 GLY A C 1
ATOM 1042 O O . GLY A 1 140 ? 2.443 -11.673 -1.522 1.00 68.31 140 GLY A O 1
ATOM 1043 N N . LEU A 1 141 ? 1.247 -11.043 -3.318 1.00 68.44 141 LEU A N 1
ATOM 1044 C CA . LEU A 1 141 ? 0.078 -10.608 -2.544 1.00 68.44 141 LEU A CA 1
ATOM 1045 C C . LEU A 1 141 ? -0.573 -11.771 -1.785 1.00 68.44 141 LEU A C 1
ATOM 1047 O O . LEU A 1 141 ? -0.914 -11.623 -0.612 1.00 68.44 141 LEU A O 1
ATOM 1051 N N . ALA A 1 142 ? -0.734 -12.931 -2.427 1.00 71.69 142 ALA A N 1
ATOM 1052 C CA . ALA A 1 142 ? -1.337 -14.107 -1.805 1.00 71.69 142 ALA A CA 1
ATOM 1053 C C . ALA A 1 142 ? -0.539 -14.602 -0.588 1.00 71.69 142 ALA A C 1
ATOM 1055 O O . ALA A 1 142 ? -1.135 -15.115 0.356 1.00 71.69 142 ALA A O 1
ATOM 1056 N N . LEU A 1 143 ? 0.785 -14.418 -0.587 1.00 67.75 143 LEU A N 1
ATOM 1057 C CA . LEU A 1 143 ? 1.660 -14.719 0.550 1.00 67.75 143 LEU A CA 1
ATOM 1058 C C . LEU A 1 143 ? 1.631 -13.627 1.634 1.00 67.75 143 LEU A C 1
ATOM 1060 O O . LEU A 1 143 ? 1.640 -13.955 2.821 1.00 67.75 143 LEU A O 1
ATOM 1064 N N . SER A 1 144 ? 1.547 -12.346 1.256 1.00 64.81 144 SER A N 1
ATOM 1065 C CA . SER A 1 144 ? 1.475 -11.211 2.195 1.00 64.81 144 SER A CA 1
ATOM 1066 C C . SER A 1 144 ? 0.154 -11.151 2.974 1.00 64.81 144 SER A C 1
ATOM 1068 O O . SER A 1 144 ? 0.150 -10.863 4.173 1.00 64.81 144 SER A O 1
ATOM 1070 N N . VAL A 1 145 ? -0.983 -11.435 2.329 1.00 65.00 145 VAL A N 1
ATOM 1071 C CA . VAL A 1 145 ? -2.321 -11.271 2.930 1.00 65.00 145 VAL A CA 1
ATOM 1072 C C . VAL A 1 145 ? -2.524 -12.112 4.210 1.00 65.00 145 VAL A C 1
ATOM 1074 O O . VAL A 1 145 ? -2.946 -11.542 5.222 1.00 65.00 145 VAL A O 1
ATOM 1077 N N . PRO A 1 146 ? -2.181 -13.417 4.256 1.00 62.22 146 PRO A N 1
ATOM 1078 C CA . PRO A 1 146 ? -2.260 -14.221 5.478 1.00 62.22 146 PRO A CA 1
ATOM 1079 C C . PRO A 1 146 ? -1.377 -13.691 6.616 1.00 62.22 146 PRO A C 1
ATOM 1081 O O . PRO A 1 146 ? -1.778 -13.747 7.778 1.00 62.22 146 PRO A O 1
ATOM 1084 N N . ILE A 1 147 ? -0.199 -13.144 6.294 1.00 65.50 147 ILE A N 1
ATOM 1085 C CA . ILE A 1 147 ? 0.745 -12.587 7.275 1.00 65.50 147 ILE A CA 1
ATOM 1086 C C . ILE A 1 147 ? 0.171 -11.311 7.907 1.00 65.50 147 ILE A C 1
ATOM 1088 O O . ILE A 1 147 ? 0.239 -11.131 9.124 1.00 65.50 147 ILE A O 1
ATOM 1092 N N . ILE A 1 148 ? -0.440 -10.438 7.100 1.00 62.28 148 ILE A N 1
ATOM 1093 C CA . ILE A 1 148 ? -1.062 -9.190 7.568 1.00 62.28 148 ILE A CA 1
ATOM 1094 C C . ILE A 1 148 ? -2.284 -9.487 8.447 1.00 62.28 148 ILE A C 1
ATOM 1096 O O . ILE A 1 148 ? -2.413 -8.921 9.534 1.00 62.28 148 ILE A O 1
ATOM 1100 N N . ILE A 1 149 ? -3.147 -10.415 8.023 1.00 60.28 149 ILE A N 1
ATOM 1101 C CA . ILE A 1 149 ? -4.321 -10.836 8.805 1.00 60.28 149 ILE A CA 1
ATOM 1102 C C . ILE A 1 149 ? -3.887 -11.510 10.115 1.00 60.28 149 ILE A C 1
ATOM 1104 O O . ILE A 1 149 ? -4.454 -11.229 11.171 1.00 60.28 149 ILE A O 1
ATOM 1108 N N . GLY A 1 150 ? -2.851 -12.354 10.074 1.00 61.91 150 GLY A N 1
ATOM 1109 C CA . GLY A 1 150 ? -2.266 -12.976 11.263 1.00 61.91 150 GLY A CA 1
ATOM 1110 C C . GLY A 1 150 ? -1.728 -11.951 12.265 1.00 61.91 150 GLY A C 1
ATOM 1111 O O . GLY A 1 150 ? -1.967 -12.087 13.464 1.00 61.91 150 GLY A O 1
ATOM 1112 N N . ARG A 1 151 ? -1.088 -10.876 11.783 1.00 58.88 151 ARG A N 1
ATOM 1113 C CA . ARG A 1 151 ? -0.597 -9.768 12.621 1.00 58.88 151 ARG A CA 1
ATOM 1114 C C . ARG A 1 151 ? -1.739 -9.028 13.332 1.00 58.88 151 ARG A C 1
ATOM 1116 O O . ARG A 1 151 ? -1.610 -8.700 14.505 1.00 58.88 151 ARG A O 1
ATOM 1123 N N . GLN A 1 152 ? -2.864 -8.805 12.654 1.00 56.62 152 GLN A N 1
ATOM 1124 C CA . GLN A 1 152 ? -4.020 -8.080 13.210 1.00 56.62 152 GLN A CA 1
ATOM 1125 C C . GLN A 1 152 ? -4.843 -8.914 14.209 1.00 56.62 152 GLN A C 1
ATOM 1127 O O . GLN A 1 152 ? -5.638 -8.362 14.970 1.00 56.62 152 GLN A O 1
ATOM 1132 N N . ARG A 1 153 ? -4.654 -10.242 14.241 1.00 52.53 153 ARG A N 1
ATOM 1133 C CA . ARG A 1 153 ? -5.357 -11.139 15.172 1.00 52.53 153 ARG A CA 1
ATOM 1134 C C . ARG A 1 153 ? -4.795 -11.110 16.597 1.00 52.53 153 ARG A C 1
ATOM 1136 O O . ARG A 1 153 ? -5.485 -11.526 17.520 1.00 52.53 153 ARG A O 1
ATOM 1143 N N . HIS A 1 154 ? -3.597 -10.562 16.800 1.00 47.59 154 HIS A N 1
ATOM 1144 C CA . HIS A 1 154 ? -3.016 -10.323 18.124 1.00 47.59 154 HIS A CA 1
ATOM 1145 C C . HIS A 1 154 ? -3.516 -9.011 18.751 1.00 47.59 154 HIS A C 1
ATOM 1147 O O . HIS A 1 154 ? -2.729 -8.187 19.209 1.00 47.59 154 HIS A O 1
ATOM 1153 N N . HIS A 1 155 ? -4.835 -8.810 18.800 1.00 45.50 155 HIS A N 1
ATOM 1154 C CA . HIS A 1 155 ? -5.417 -7.817 19.699 1.00 45.50 155 HIS A CA 1
ATOM 1155 C C . HIS A 1 155 ? -5.894 -8.564 20.959 1.00 45.50 155 HIS A C 1
ATOM 1157 O O . HIS A 1 155 ? -6.920 -9.243 20.895 1.00 45.50 155 HIS A O 1
ATOM 1163 N N . PRO A 1 156 ? -5.169 -8.491 22.093 1.00 45.06 156 PRO A N 1
ATOM 1164 C CA . PRO A 1 156 ? -5.511 -9.170 23.347 1.00 45.06 156 PRO A CA 1
ATOM 1165 C C . PRO A 1 156 ? -6.707 -8.502 24.061 1.00 45.06 156 PRO A C 1
ATOM 1167 O O . PRO A 1 156 ? -6.639 -8.142 25.228 1.00 45.06 156 PRO A O 1
ATOM 1170 N N . GLU A 1 157 ? -7.815 -8.301 23.344 1.00 49.72 157 GLU A N 1
ATOM 1171 C CA . GLU A 1 157 ? -9.119 -7.888 23.889 1.00 49.72 157 GLU A CA 1
ATOM 1172 C C . GLU A 1 157 ? -10.184 -8.988 23.706 1.00 49.72 157 GLU A C 1
ATOM 1174 O O . GLU A 1 157 ? -11.378 -8.738 23.863 1.00 49.72 157 GLU A O 1
ATOM 1179 N N . ASP A 1 158 ? -9.776 -10.208 23.344 1.00 46.44 158 ASP A N 1
ATOM 1180 C CA . ASP A 1 158 ? -10.649 -11.389 23.331 1.00 46.44 158 ASP A CA 1
ATOM 1181 C C . ASP A 1 158 ? -10.613 -12.180 24.647 1.00 46.44 158 ASP A C 1
ATOM 1183 O O . ASP A 1 158 ? -11.616 -12.783 25.022 1.00 46.44 158 ASP A O 1
ATOM 1187 N N . ASP A 1 159 ? -9.521 -12.089 25.412 1.00 47.06 159 ASP A N 1
ATOM 1188 C CA . ASP A 1 159 ? -9.350 -12.864 26.650 1.00 47.06 159 ASP A CA 1
ATOM 1189 C C . ASP A 1 159 ? -9.917 -12.169 27.903 1.00 47.06 159 ASP A C 1
ATOM 1191 O O . ASP A 1 159 ? -10.051 -12.790 28.954 1.00 47.06 159 ASP A O 1
ATOM 1195 N N . ALA A 1 160 ? -10.297 -10.889 27.811 1.00 52.56 160 ALA A N 1
ATOM 1196 C CA . ALA A 1 160 ? -10.853 -10.130 28.939 1.00 52.56 160 ALA A CA 1
ATOM 1197 C C . ALA A 1 160 ? -12.393 -10.162 29.018 1.00 52.56 160 ALA A C 1
ATOM 1199 O O . ALA A 1 160 ? -12.976 -9.610 29.950 1.00 52.56 160 ALA A O 1
ATOM 1200 N N . ALA A 1 161 ? -13.063 -10.793 28.047 1.00 51.47 161 ALA A N 1
ATOM 1201 C CA . ALA A 1 161 ? -14.522 -10.828 27.942 1.00 51.47 161 ALA A CA 1
ATOM 1202 C C . ALA A 1 161 ? -15.119 -12.222 28.194 1.00 51.47 161 ALA A C 1
ATOM 1204 O O . ALA A 1 161 ? -16.201 -12.526 27.688 1.00 51.47 161 ALA A O 1
ATOM 1205 N N . LEU A 1 162 ? -14.457 -13.064 28.998 1.00 58.38 162 LEU A N 1
ATOM 1206 C CA . LEU A 1 162 ? -15.164 -14.164 29.646 1.00 58.38 162 LEU A CA 1
ATOM 1207 C C . LEU A 1 162 ? -15.861 -13.608 30.900 1.00 58.38 162 LEU A C 1
ATOM 1209 O O . LEU A 1 162 ? -15.178 -13.165 31.825 1.00 58.38 162 LEU A O 1
ATOM 1213 N N . PRO A 1 163 ? -17.202 -13.605 30.977 1.00 49.84 163 PRO A N 1
ATOM 1214 C CA . PRO A 1 163 ? -17.871 -13.318 32.229 1.00 49.84 163 PRO A CA 1
ATOM 1215 C C . PRO A 1 163 ? -17.667 -14.526 33.146 1.00 49.84 163 PRO A C 1
ATOM 1217 O O . PRO A 1 163 ? -18.350 -15.541 33.001 1.00 49.84 163 PRO A O 1
ATOM 1220 N N . ASP A 1 164 ? -16.740 -14.431 34.103 1.00 51.22 164 ASP A N 1
ATOM 1221 C CA . ASP A 1 164 ? -16.740 -15.349 35.241 1.00 51.22 164 ASP A CA 1
ATOM 1222 C C . ASP A 1 164 ? -17.945 -15.019 36.133 1.00 51.22 164 ASP A C 1
ATOM 1224 O O . ASP A 1 164 ? -17.901 -14.250 37.096 1.00 51.22 164 ASP A O 1
ATOM 1228 N N . HIS A 1 165 ? -19.075 -15.610 35.763 1.00 52.31 165 HIS A N 1
ATOM 1229 C CA . HIS A 1 165 ? -20.254 -15.726 36.596 1.00 52.31 165 HIS A CA 1
ATOM 1230 C C . HIS A 1 165 ? -20.059 -16.808 37.670 1.00 52.31 165 HIS A C 1
ATOM 1232 O O . HIS A 1 165 ? -20.916 -17.669 37.814 1.00 52.31 165 HIS A O 1
ATOM 1238 N N . HIS A 1 166 ? -18.993 -16.760 38.478 1.00 50.41 166 HIS A N 1
ATOM 1239 C CA . HIS A 1 166 ? -18.886 -17.612 39.666 1.00 50.41 166 HIS A CA 1
ATOM 1240 C C . HIS A 1 166 ? -18.116 -17.028 40.864 1.00 50.41 166 HIS A C 1
ATOM 1242 O O . HIS A 1 166 ? -17.597 -17.776 41.678 1.00 50.41 166 HIS A O 1
ATOM 1248 N N . HIS A 1 167 ? -18.207 -15.720 41.134 1.00 42.22 167 HIS A N 1
ATOM 1249 C CA . HIS A 1 167 ? -17.997 -15.214 42.505 1.00 42.22 167 HIS A CA 1
ATOM 1250 C C . HIS A 1 167 ? -19.118 -14.282 42.979 1.00 42.22 167 HIS A C 1
ATOM 1252 O O . HIS A 1 167 ? -18.954 -13.107 43.301 1.00 42.22 167 HIS A O 1
ATOM 1258 N N . ARG A 1 168 ? -20.311 -14.876 43.117 1.00 48.59 168 ARG A N 1
ATOM 1259 C CA . ARG A 1 168 ? -21.308 -14.405 44.083 1.00 48.59 168 ARG A CA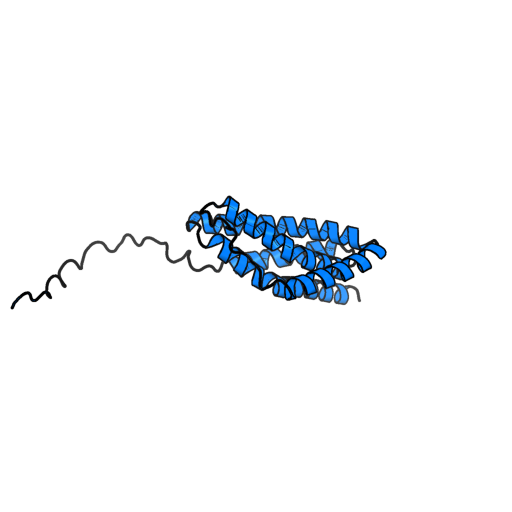 1
ATOM 1260 C C . ARG A 1 168 ? -20.674 -14.354 45.480 1.00 48.59 168 ARG A C 1
ATOM 1262 O O . ARG A 1 168 ? -20.230 -15.372 45.998 1.00 48.59 168 ARG A O 1
ATOM 1269 N N . ARG A 1 169 ? -20.837 -13.197 46.126 1.00 50.84 169 ARG A N 1
ATOM 1270 C CA . ARG A 1 169 ? -21.068 -13.038 47.573 1.00 50.84 169 ARG A CA 1
ATOM 1271 C C . ARG A 1 169 ? -19.926 -13.486 48.494 1.00 50.84 169 ARG A C 1
ATOM 1273 O O . ARG A 1 169 ? -19.962 -14.588 49.027 1.00 50.84 169 ARG A O 1
ATOM 1280 N N . ARG A 1 170 ? -19.009 -12.566 48.802 1.00 51.44 170 ARG A N 1
ATOM 1281 C CA . ARG A 1 170 ? -18.408 -12.369 50.140 1.00 51.44 170 ARG A CA 1
ATOM 1282 C C . ARG A 1 170 ? -17.535 -11.108 50.086 1.00 51.44 170 ARG A C 1
ATOM 1284 O O . ARG A 1 170 ? -16.551 -11.089 49.365 1.00 51.44 170 ARG A O 1
ATOM 1291 N N . GLY A 1 171 ? -17.929 -10.040 50.783 1.00 41.78 171 GLY A N 1
ATOM 1292 C CA . GLY A 1 171 ? -17.143 -8.794 50.831 1.00 41.78 171 GLY A CA 1
ATOM 1293 C C . GLY A 1 171 ? -17.928 -7.521 51.156 1.00 41.78 171 GLY A C 1
ATOM 1294 O O . GLY A 1 171 ? -17.329 -6.501 51.482 1.00 41.78 171 GLY A O 1
ATOM 1295 N N . ALA A 1 172 ? -19.262 -7.577 51.149 1.00 54.44 172 ALA A N 1
ATOM 1296 C CA . ALA A 1 172 ? -20.101 -6.555 51.768 1.00 54.44 172 ALA A CA 1
ATOM 1297 C C . ALA A 1 172 ? -20.000 -6.656 53.304 1.00 54.44 172 ALA A C 1
ATOM 1299 O O . ALA A 1 172 ? -20.909 -7.187 53.932 1.00 54.44 172 ALA A O 1
ATOM 1300 N N . SER A 1 173 ? -18.882 -6.221 53.905 1.00 55.22 173 SER A N 1
ATOM 1301 C CA . SER A 1 173 ? -18.824 -5.992 55.362 1.00 55.22 173 SER A CA 1
ATOM 1302 C C . SER A 1 173 ? -17.682 -5.119 55.919 1.00 55.22 173 SER A C 1
ATOM 1304 O O . SER A 1 173 ? -17.631 -5.010 57.137 1.00 55.22 173 SER A O 1
ATOM 1306 N N . TRP A 1 174 ? -16.770 -4.497 55.146 1.00 49.59 174 TRP A N 1
ATOM 1307 C CA . TRP A 1 174 ? -15.520 -3.990 55.773 1.00 49.59 174 TRP A CA 1
ATOM 1308 C C . TRP A 1 174 ? -15.048 -2.546 55.564 1.00 49.59 174 TRP A C 1
ATOM 1310 O O . TRP A 1 174 ? -14.037 -2.207 56.164 1.00 49.59 174 TRP A O 1
ATOM 1320 N N . LEU A 1 175 ? -15.731 -1.645 54.848 1.00 48.44 175 LEU A N 1
ATOM 1321 C CA . LEU A 1 175 ? -15.286 -0.230 54.819 1.00 48.44 175 LEU A CA 1
ATOM 1322 C C . LEU A 1 175 ? -16.412 0.812 54.905 1.00 48.44 175 LEU A C 1
ATOM 1324 O O . LEU A 1 175 ? -16.274 1.940 54.451 1.00 48.44 175 LEU A O 1
ATOM 1328 N N . ALA A 1 176 ? -17.485 0.474 55.624 1.00 55.31 176 ALA A N 1
ATOM 1329 C CA . ALA A 1 176 ? -18.416 1.452 56.201 1.00 55.31 176 ALA A CA 1
ATOM 1330 C C . ALA A 1 176 ? -17.857 2.134 57.477 1.00 55.31 176 ALA A C 1
ATOM 1332 O O . ALA A 1 176 ? -18.605 2.722 58.249 1.00 55.31 176 ALA A O 1
ATOM 1333 N N . CYS A 1 177 ? -16.544 2.062 57.726 1.00 57.56 177 CYS A N 1
ATOM 1334 C CA . CYS A 1 177 ? -15.916 2.539 58.956 1.00 57.56 177 CYS A CA 1
ATOM 1335 C C . CYS A 1 177 ? -14.652 3.356 58.653 1.00 57.56 177 CYS A C 1
ATOM 1337 O O . CYS A 1 177 ? -13.543 2.893 58.894 1.00 57.56 177 CYS A O 1
ATOM 1339 N N . ARG A 1 178 ? -14.820 4.555 58.081 1.00 50.62 178 ARG A N 1
ATOM 1340 C CA . ARG A 1 178 ? -13.913 5.712 58.250 1.00 50.62 178 ARG A CA 1
ATOM 1341 C C . ARG A 1 178 ? -14.532 6.968 57.619 1.00 50.62 178 ARG A C 1
ATOM 1343 O O . ARG A 1 178 ? -14.090 7.471 56.594 1.00 50.62 178 ARG A O 1
ATOM 1350 N N . ARG A 1 179 ? -15.569 7.488 58.273 1.00 52.19 179 ARG A N 1
ATOM 1351 C CA . ARG A 1 179 ? -15.822 8.931 58.342 1.00 52.19 179 ARG A CA 1
ATOM 1352 C C . ARG A 1 179 ? -15.761 9.321 59.816 1.00 52.19 179 ARG A C 1
ATOM 1354 O O . ARG A 1 179 ? -16.561 8.790 60.582 1.00 52.19 179 ARG A O 1
ATOM 1361 N N . PRO A 1 180 ? -14.858 10.211 60.230 1.00 59.56 180 PRO A N 1
ATOM 1362 C CA . PRO A 1 180 ? -15.074 11.018 61.409 1.00 59.56 180 PRO A CA 1
ATOM 1363 C C . PRO A 1 180 ? -15.631 12.372 60.959 1.00 59.56 180 PRO A C 1
ATOM 1365 O O . PRO A 1 180 ? -14.902 13.216 60.450 1.00 59.56 180 PRO A O 1
ATOM 1368 N N . ASP A 1 181 ? -16.939 12.546 61.137 1.00 54.75 181 ASP A N 1
ATOM 1369 C CA . ASP A 1 181 ? -17.502 13.853 61.476 1.00 54.75 181 ASP A CA 1
ATOM 1370 C C . ASP A 1 181 ? -17.137 14.139 62.938 1.00 54.75 181 ASP A C 1
ATOM 1372 O O . ASP A 1 181 ? -17.369 13.272 63.788 1.00 54.75 181 ASP A O 1
ATOM 1376 N N . ARG A 1 182 ? -16.585 15.331 63.208 1.00 53.28 182 ARG A N 1
ATOM 1377 C CA . ARG A 1 182 ? -16.857 16.218 64.363 1.00 53.28 182 ARG A CA 1
ATOM 1378 C C . ARG A 1 182 ? -15.679 17.165 64.621 1.00 53.28 182 ARG A C 1
ATOM 1380 O O . ARG A 1 182 ? -14.648 16.721 65.122 1.00 53.28 182 ARG A O 1
ATOM 1387 N N . ALA A 1 183 ? -15.916 18.450 64.362 1.00 47.59 183 ALA A N 1
ATOM 1388 C CA . ALA A 1 183 ? -15.831 19.588 65.294 1.00 47.59 183 ALA A CA 1
ATOM 1389 C C . ALA A 1 183 ? -15.467 20.863 64.527 1.00 47.59 183 ALA A C 1
ATOM 1391 O O . ALA A 1 183 ? -14.389 20.878 63.895 1.00 47.59 183 ALA A O 1
#

Foldseek 3Di:
DVVVLLVVLLVVLLVLCCVLVVVLVVLLCVLLVLEDPVLSVVLSVLLLVLLLVVLLVLLVVLLVQVVDVVSVVVVVVVVVVVVVVCVVCPPDPPPPDPPSDNDSVSSSVSSNVVSCVSSNVVSNSSSVSCNSVVVSVVVSSVVVSVVSVVVVVPPPPVVVPDPPPPDPDDDPPPPPPDDDDDD

Secondary structure (DSSP, 8-state):
-HHHHHHHHHHHHHHHHHHHHHHHHHHHHHHTTTS-HHHHHHHHHHHHHHHHHHHHHHHHHHHHHTTSHHHHHHHHHHHHHHHHHHHH-TT----------S-HHHHHHHHHHHHHHHHHHHHHHHHHHTTT-HHHHHHHHHHHHHHHHHHHT--S-STT----TT--S--TTSSS-------